Protein AF-A0A177ECD0-F1 (afdb_monomer)

Organism: NCBI:txid1805483

pLDDT: mean 87.91, std 12.84, range [39.56, 97.06]

Mean predicted aligned error: 5.06 Å

Radius of gyration: 12.38 Å; Cα contacts (8 Å, |Δi|>4): 102; chains: 1; bounding box: 32×22×32 Å

Structure (mmCIF, N/CA/C/O backbone):
data_AF-A0A177ECD0-F1
#
_entry.id   AF-A0A177ECD0-F1
#
loop_
_atom_site.group_PDB
_atom_site.id
_atom_site.type_symbol
_atom_site.label_atom_id
_atom_site.label_alt_id
_atom_site.label_comp_id
_atom_site.label_asym_id
_atom_site.label_entity_id
_atom_site.label_seq_id
_atom_site.pdbx_PDB_ins_code
_atom_site.Cartn_x
_atom_site.Cartn_y
_atom_site.Cartn_z
_atom_site.occupancy
_atom_site.B_iso_or_equiv
_atom_site.auth_seq_id
_atom_site.auth_comp_id
_atom_site.auth_asym_id
_atom_site.auth_atom_id
_atom_site.pdbx_PDB_model_num
ATOM 1 N N . MET A 1 1 ? 6.050 -12.463 -7.678 1.00 71.94 1 MET A N 1
ATOM 2 C CA . MET A 1 1 ? 6.713 -11.201 -8.083 1.00 71.94 1 MET A CA 1
ATOM 3 C C . MET A 1 1 ? 5.903 -9.962 -7.689 1.00 71.94 1 MET A C 1
ATOM 5 O O . MET A 1 1 ? 6.472 -9.092 -7.043 1.00 71.94 1 MET A O 1
ATOM 9 N N . LEU A 1 2 ? 4.581 -9.931 -7.903 1.00 79.69 2 LEU A N 1
ATOM 10 C CA . LEU A 1 2 ? 3.698 -8.806 -7.539 1.00 79.69 2 LEU A CA 1
ATOM 11 C C . LEU A 1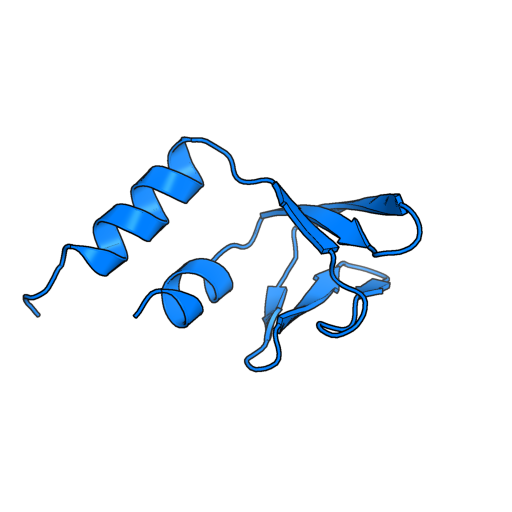 2 ? 3.759 -8.354 -6.063 1.00 79.69 2 LEU A C 1
ATOM 13 O O . LEU A 1 2 ? 3.988 -7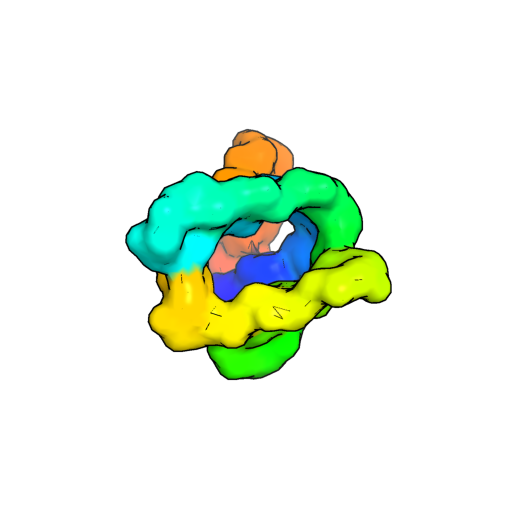.182 -5.784 1.00 79.69 2 LEU A O 1
ATOM 17 N N . ALA A 1 3 ? 3.654 -9.277 -5.099 1.00 84.75 3 ALA A N 1
ATOM 18 C CA . ALA A 1 3 ? 3.712 -8.930 -3.671 1.00 84.75 3 ALA A CA 1
ATOM 19 C C . ALA A 1 3 ? 5.048 -8.283 -3.247 1.00 84.75 3 ALA A C 1
ATOM 21 O O . ALA A 1 3 ? 5.093 -7.525 -2.285 1.00 84.75 3 ALA A O 1
ATOM 22 N N . LYS A 1 4 ? 6.156 -8.561 -3.953 1.00 87.62 4 LYS A N 1
ATOM 23 C CA . LYS A 1 4 ? 7.445 -7.890 -3.709 1.00 87.62 4 LYS A CA 1
ATOM 24 C C . LYS A 1 4 ? 7.416 -6.452 -4.233 1.00 87.62 4 LYS A C 1
ATOM 26 O O . LYS A 1 4 ? 7.914 -5.575 -3.540 1.00 87.62 4 LYS A O 1
ATOM 31 N N . ALA A 1 5 ? 6.826 -6.232 -5.408 1.00 89.06 5 ALA A N 1
ATOM 32 C CA . ALA A 1 5 ? 6.699 -4.910 -6.016 1.00 89.06 5 ALA A CA 1
ATOM 33 C C . ALA A 1 5 ? 5.772 -3.993 -5.203 1.00 89.06 5 ALA A C 1
ATOM 35 O O . ALA A 1 5 ? 6.155 -2.871 -4.896 1.00 89.06 5 ALA A O 1
ATOM 36 N N . ILE A 1 6 ? 4.622 -4.502 -4.746 1.00 90.00 6 ILE A N 1
ATOM 37 C CA . ILE A 1 6 ? 3.720 -3.758 -3.850 1.00 90.00 6 ILE A CA 1
ATOM 38 C C . ILE A 1 6 ? 4.441 -3.374 -2.552 1.00 90.00 6 ILE A C 1
ATOM 40 O O . ILE A 1 6 ? 4.354 -2.238 -2.105 1.00 90.00 6 ILE A O 1
ATOM 44 N N . ARG A 1 7 ? 5.223 -4.285 -1.958 1.00 91.94 7 ARG A N 1
ATOM 45 C CA . ARG A 1 7 ? 5.988 -3.974 -0.737 1.00 91.94 7 ARG A CA 1
ATOM 46 C C . ARG A 1 7 ? 7.125 -2.970 -0.931 1.00 91.94 7 ARG A C 1
ATOM 48 O O . ARG A 1 7 ? 7.662 -2.487 0.058 1.00 91.94 7 ARG A O 1
ATOM 55 N N . ALA A 1 8 ? 7.516 -2.687 -2.172 1.00 91.00 8 ALA A N 1
ATOM 56 C CA . ALA A 1 8 ? 8.528 -1.681 -2.477 1.00 91.00 8 ALA A CA 1
ATOM 57 C C . ALA A 1 8 ? 7.954 -0.254 -2.524 1.00 91.00 8 ALA A C 1
ATOM 59 O O . ALA A 1 8 ? 8.724 0.695 -2.663 1.00 91.00 8 ALA A O 1
ATOM 60 N N . LEU A 1 9 ? 6.630 -0.103 -2.418 1.00 90.50 9 LEU A N 1
ATOM 61 C CA . LEU A 1 9 ? 5.979 1.193 -2.276 1.00 90.50 9 LEU A CA 1
ATOM 62 C C . LEU A 1 9 ? 6.343 1.818 -0.928 1.00 90.50 9 LEU A C 1
ATOM 64 O O . LEU A 1 9 ? 6.323 1.145 0.105 1.00 90.50 9 LEU A O 1
ATOM 68 N N . THR A 1 10 ? 6.657 3.109 -0.949 1.00 90.75 10 THR A N 1
ATOM 69 C CA . THR A 1 10 ? 7.088 3.866 0.236 1.00 90.75 10 THR A CA 1
ATOM 70 C C . THR A 1 10 ? 6.187 5.050 0.557 1.00 90.75 10 THR A C 1
ATOM 72 O O . THR A 1 10 ? 6.351 5.670 1.604 1.00 90.75 10 THR A O 1
ATOM 75 N N . THR A 1 11 ? 5.245 5.381 -0.322 1.00 91.88 11 THR A N 1
ATOM 76 C CA . THR A 1 11 ? 4.268 6.454 -0.146 1.00 91.88 11 THR A CA 1
ATOM 77 C C . THR A 1 11 ? 2.950 6.051 -0.799 1.00 91.88 11 THR A C 1
ATOM 79 O O . THR A 1 11 ? 2.914 5.184 -1.673 1.00 91.88 11 THR A O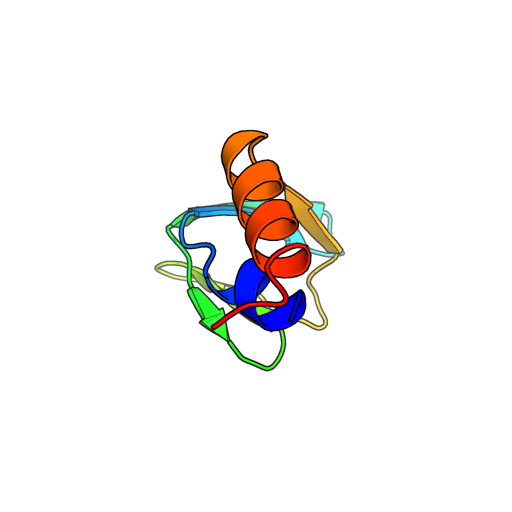 1
ATOM 82 N N . GLY A 1 12 ? 1.851 6.664 -0.367 1.00 91.06 12 GLY A N 1
ATOM 83 C CA . GLY A 1 12 ? 0.540 6.449 -0.973 1.00 91.06 12 GLY A CA 1
ATOM 84 C C . GLY A 1 12 ? -0.597 6.716 0.001 1.00 91.06 12 GLY A C 1
ATOM 85 O O . GLY A 1 12 ? -0.401 7.345 1.045 1.00 91.06 12 GLY A O 1
ATOM 86 N N . THR A 1 13 ? -1.786 6.230 -0.355 1.00 94.38 13 THR A N 1
ATOM 87 C CA . THR A 1 13 ? -2.973 6.293 0.507 1.00 94.38 13 THR A CA 1
ATOM 88 C C . THR A 1 13 ? -3.445 4.890 0.856 1.00 94.38 13 THR A C 1
ATOM 90 O O . THR A 1 13 ? -3.535 4.016 -0.008 1.00 94.38 13 THR A O 1
ATOM 93 N N . VAL A 1 14 ? -3.750 4.693 2.131 1.00 94.56 14 VAL A N 1
ATOM 94 C CA . VAL A 1 14 ? -4.208 3.442 2.729 1.00 94.56 14 VAL A CA 1
ATOM 95 C C . VAL A 1 14 ? -5.633 3.650 3.217 1.00 94.56 14 VAL A C 1
ATOM 97 O O . VAL A 1 14 ? -5.866 4.574 3.992 1.00 94.56 14 VAL A O 1
ATOM 100 N N . GLU A 1 15 ? -6.567 2.797 2.798 1.00 95.94 15 GLU A N 1
ATOM 101 C CA . GLU A 1 15 ? -7.913 2.750 3.379 1.00 95.94 15 GLU A CA 1
ATOM 102 C C . GLU A 1 15 ? -8.104 1.457 4.180 1.00 95.94 15 GLU A C 1
ATOM 104 O O . GLU A 1 15 ? -7.834 0.351 3.695 1.00 95.94 15 GLU A O 1
ATOM 109 N N . GLU A 1 16 ? -8.577 1.607 5.412 1.00 96.44 16 GLU A N 1
ATOM 110 C CA . GLU A 1 16 ? -8.984 0.516 6.293 1.00 96.44 16 GLU A CA 1
ATOM 111 C C . GLU A 1 16 ? -10.441 0.100 6.037 1.00 96.44 16 GLU A C 1
ATOM 113 O O . GLU A 1 16 ? -11.225 0.795 5.391 1.00 96.44 16 GLU A O 1
ATOM 118 N N . LYS A 1 17 ? -10.830 -1.078 6.529 1.00 96.88 17 LYS A N 1
ATOM 119 C CA . LYS A 1 17 ? -12.187 -1.624 6.351 1.00 96.88 17 LYS A CA 1
ATOM 120 C C . LYS A 1 17 ? -13.290 -0.768 6.971 1.00 96.88 17 LYS A C 1
ATOM 122 O O . LYS A 1 17 ? -14.428 -0.853 6.519 1.00 96.88 17 LYS A O 1
ATOM 127 N N . ASP A 1 18 ? -12.961 0.025 7.983 1.00 95.88 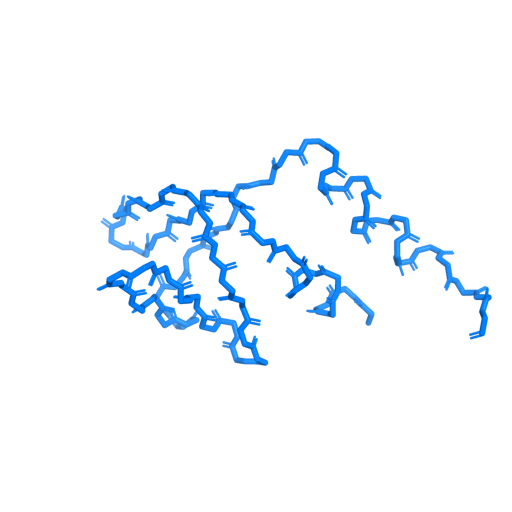18 ASP A N 1
ATOM 128 C CA . ASP A 1 18 ? -13.866 0.970 8.640 1.00 95.88 18 ASP A CA 1
ATOM 129 C C . ASP A 1 18 ? -14.014 2.301 7.872 1.00 95.88 18 ASP A C 1
ATOM 131 O O . ASP A 1 18 ? -14.811 3.150 8.263 1.00 95.88 18 ASP A O 1
ATOM 135 N N . GLY A 1 19 ? -13.280 2.477 6.766 1.00 95.56 19 GLY A N 1
ATOM 136 C CA . GLY A 1 19 ? -13.261 3.702 5.969 1.00 95.56 19 GLY A CA 1
ATOM 137 C C . GLY A 1 19 ? -12.217 4.728 6.418 1.00 95.56 19 GLY A C 1
ATOM 138 O O . GLY A 1 19 ? -12.089 5.768 5.769 1.00 95.56 19 GLY A O 1
ATOM 139 N N . THR A 1 20 ? -11.444 4.452 7.474 1.00 95.44 20 THR A N 1
ATOM 140 C CA . THR A 1 20 ? -10.340 5.316 7.904 1.00 95.44 20 THR A CA 1
ATOM 141 C C . THR A 1 20 ? -9.277 5.386 6.809 1.00 95.44 20 THR A C 1
ATOM 143 O O . THR A 1 20 ? -8.882 4.367 6.234 1.00 95.44 20 THR A O 1
ATOM 146 N N . ARG A 1 21 ? -8.799 6.601 6.513 1.00 95.69 21 ARG A N 1
ATOM 147 C CA . ARG A 1 21 ? -7.788 6.857 5.481 1.00 95.69 21 ARG A CA 1
ATOM 148 C C . ARG A 1 21 ? -6.518 7.438 6.072 1.00 95.69 21 ARG A C 1
ATOM 150 O O . ARG A 1 21 ? -6.563 8.420 6.807 1.00 95.69 21 ARG A O 1
ATOM 157 N N . HIS A 1 22 ? -5.385 6.883 5.657 1.00 93.69 22 HIS A N 1
ATOM 158 C CA . HIS A 1 22 ? -4.055 7.382 5.995 1.00 93.69 22 HIS A CA 1
ATOM 159 C C . HIS A 1 22 ? -3.303 7.723 4.716 1.00 93.69 22 HIS A C 1
ATOM 161 O O . HIS A 1 22 ? -3.241 6.904 3.801 1.00 93.69 22 HIS A O 1
ATOM 167 N N . GLN A 1 23 ? -2.709 8.911 4.653 1.00 92.94 23 GLN A N 1
ATOM 168 C CA . GLN A 1 23 ? -1.900 9.346 3.519 1.00 92.94 23 GLN A CA 1
ATOM 169 C C . GLN A 1 23 ? -0.501 9.718 3.992 1.00 92.94 23 GLN A C 1
ATOM 171 O O . GLN A 1 23 ? -0.340 10.388 5.011 1.00 92.94 23 GLN A O 1
ATOM 176 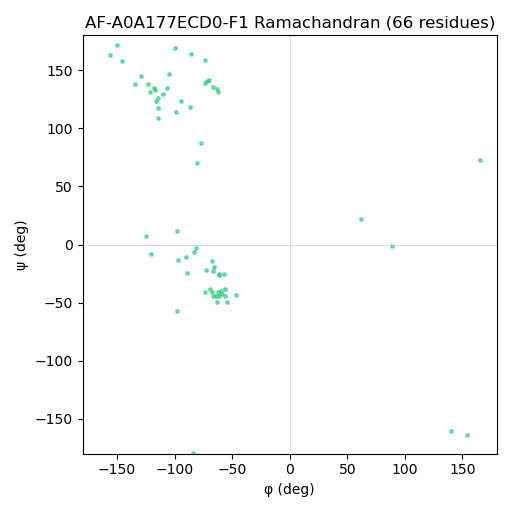N N . GLY A 1 24 ? 0.508 9.318 3.221 1.00 91.88 24 GLY A N 1
ATOM 177 C CA . GLY A 1 24 ? 1.880 9.747 3.449 1.00 91.88 24 GLY A CA 1
ATOM 178 C C . GLY A 1 24 ? 2.897 8.632 3.242 1.00 91.88 24 GLY A C 1
ATOM 179 O O . GLY A 1 24 ? 2.610 7.649 2.552 1.00 91.88 24 GLY A O 1
ATOM 180 N N . PRO A 1 25 ? 4.105 8.798 3.801 1.00 93.62 25 PRO A N 1
ATOM 181 C CA . PRO A 1 25 ? 5.134 7.779 3.741 1.00 93.62 25 PRO A CA 1
ATOM 182 C C . PRO A 1 25 ? 4.774 6.578 4.620 1.00 93.62 25 PRO A C 1
ATOM 184 O O . PRO A 1 25 ? 4.260 6.723 5.732 1.00 93.62 25 PRO A O 1
ATOM 187 N N . PHE A 1 26 ? 5.083 5.383 4.128 1.00 95.06 26 PHE A N 1
ATOM 188 C CA . PHE A 1 26 ? 4.859 4.136 4.840 1.00 95.06 26 PHE A CA 1
ATOM 189 C C . PHE A 1 26 ? 5.885 3.064 4.469 1.00 95.06 26 PHE A C 1
ATOM 191 O O . PHE A 1 26 ? 6.660 3.195 3.525 1.00 95.06 26 PHE A O 1
ATOM 198 N N . SER A 1 27 ? 5.859 1.957 5.206 1.00 95.88 27 SER A N 1
ATOM 199 C CA . SER A 1 27 ? 6.533 0.711 4.830 1.00 95.88 27 SER A CA 1
ATOM 200 C C . SER A 1 27 ? 5.565 -0.462 4.930 1.00 95.88 27 SER A C 1
ATOM 202 O O . SER A 1 27 ? 4.701 -0.468 5.808 1.00 95.88 27 SER A O 1
ATOM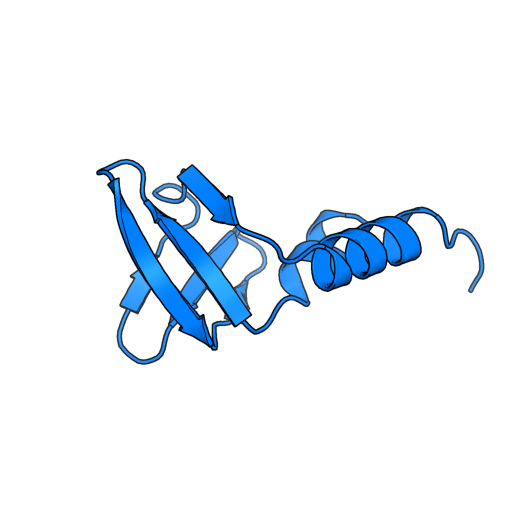 204 N N . ILE A 1 28 ? 5.702 -1.444 4.034 1.00 95.88 28 ILE A N 1
ATOM 205 C CA . ILE A 1 28 ? 4.820 -2.616 3.971 1.00 95.88 28 ILE A CA 1
ATOM 206 C C . ILE A 1 28 ? 5.618 -3.890 4.258 1.00 95.88 28 ILE A C 1
ATOM 208 O O . ILE A 1 28 ? 6.594 -4.204 3.571 1.00 95.88 28 ILE A O 1
ATOM 212 N N . ASP A 1 29 ? 5.194 -4.655 5.263 1.00 95.31 29 ASP A N 1
ATOM 213 C CA . ASP A 1 29 ? 5.852 -5.907 5.635 1.00 95.31 29 ASP A CA 1
ATOM 214 C C . ASP A 1 29 ? 5.381 -7.114 4.798 1.00 95.31 29 ASP A C 1
ATOM 216 O O . ASP A 1 29 ? 4.534 -7.026 3.905 1.00 95.31 29 ASP A O 1
ATOM 220 N N . ARG A 1 30 ? 5.928 -8.304 5.085 1.00 94.19 30 ARG A N 1
ATOM 221 C CA . ARG A 1 30 ? 5.570 -9.526 4.346 1.00 94.19 30 ARG A CA 1
ATOM 222 C C . ARG A 1 30 ? 4.124 -9.986 4.542 1.00 94.19 30 ARG A C 1
ATOM 224 O O . ARG A 1 30 ? 3.649 -10.758 3.715 1.00 94.19 30 ARG A O 1
ATOM 231 N N . LYS A 1 31 ? 3.464 -9.530 5.604 1.00 93.62 31 LYS A N 1
ATOM 232 C CA . LYS A 1 31 ? 2.074 -9.825 5.961 1.00 93.62 31 LYS A CA 1
ATOM 233 C C . LYS A 1 31 ? 1.119 -8.708 5.517 1.00 93.62 31 LYS A C 1
ATOM 235 O O . LYS A 1 31 ? -0.037 -8.724 5.926 1.00 93.62 31 LYS A O 1
ATOM 240 N N . MET A 1 32 ? 1.585 -7.764 4.691 1.00 93.12 32 MET A N 1
ATOM 241 C CA . MET A 1 32 ? 0.825 -6.589 4.253 1.00 93.12 32 MET A CA 1
ATOM 242 C C . MET A 1 32 ? 0.417 -5.655 5.401 1.00 93.12 32 MET A C 1
ATOM 244 O O . MET A 1 32 ? -0.520 -4.875 5.253 1.00 93.12 32 MET A O 1
ATOM 248 N N . ASN A 1 33 ? 1.115 -5.703 6.539 1.00 95.94 33 ASN A N 1
ATOM 249 C CA . ASN A 1 33 ? 0.977 -4.657 7.545 1.00 95.94 33 ASN A CA 1
ATOM 250 C C . ASN A 1 33 ? 1.679 -3.397 7.047 1.00 95.94 33 ASN A C 1
ATOM 252 O O . ASN A 1 33 ? 2.786 -3.477 6.507 1.00 95.94 33 ASN A O 1
ATOM 256 N N . ILE A 1 34 ? 1.050 -2.249 7.267 1.00 96.44 34 ILE A N 1
ATOM 257 C CA . ILE A 1 34 ? 1.533 -0.954 6.808 1.00 96.44 34 ILE A CA 1
ATOM 258 C C . ILE A 1 34 ? 1.879 -0.106 8.021 1.00 96.44 34 ILE A C 1
ATOM 260 O O . ILE A 1 34 ? 1.018 0.209 8.844 1.00 96.44 34 ILE A O 1
ATOM 264 N N . LYS A 1 35 ? 3.155 0.257 8.136 1.00 97.06 35 LYS A N 1
ATOM 265 C CA . LYS A 1 35 ? 3.650 1.135 9.192 1.00 97.06 35 LYS A CA 1
ATOM 266 C C . LYS A 1 35 ? 3.782 2.553 8.649 1.00 97.06 35 LYS A C 1
ATOM 268 O O . LYS A 1 35 ? 4.629 2.800 7.791 1.00 97.06 35 LYS A O 1
ATOM 273 N N . LEU A 1 36 ? 2.962 3.451 9.180 1.00 93.38 36 LEU A N 1
ATOM 274 C CA . LEU A 1 36 ? 3.065 4.904 9.044 1.00 93.38 36 LEU A CA 1
ATOM 275 C C . LEU A 1 36 ? 3.716 5.478 10.319 1.00 93.38 36 LEU A C 1
ATOM 277 O O . LEU A 1 36 ? 3.857 4.756 11.307 1.00 93.38 36 LEU A O 1
ATOM 281 N N . SER A 1 37 ? 4.112 6.757 10.329 1.00 88.44 37 SER A N 1
ATOM 282 C CA . SER A 1 37 ? 4.908 7.361 11.421 1.00 88.44 37 SER A CA 1
ATOM 283 C C . SER A 1 37 ? 4.405 7.048 12.838 1.00 88.44 37 SER A C 1
ATOM 285 O O . SER A 1 37 ? 5.206 6.702 13.703 1.00 88.44 37 SER A O 1
ATOM 287 N N . HIS A 1 38 ? 3.089 7.108 13.065 1.00 88.19 38 HIS A N 1
ATOM 288 C CA . HIS A 1 38 ? 2.474 6.854 14.376 1.00 88.19 38 HIS A CA 1
ATOM 289 C C . HIS A 1 38 ? 1.388 5.768 14.353 1.00 88.19 38 HIS A C 1
ATOM 291 O O . HIS A 1 38 ? 0.740 5.535 15.369 1.00 88.19 38 HIS A O 1
ATOM 297 N N . THR A 1 39 ? 1.209 5.078 13.223 1.00 92.75 39 THR A N 1
ATOM 298 C CA . THR A 1 39 ? 0.093 4.143 13.024 1.00 92.75 39 THR A CA 1
ATOM 299 C C . THR A 1 39 ? 0.578 2.846 12.400 1.00 92.75 39 THR A C 1
ATOM 301 O O . THR A 1 39 ? 1.381 2.846 11.467 1.00 92.75 39 THR A O 1
ATOM 304 N N . LEU A 1 40 ? 0.055 1.725 12.893 1.00 95.38 40 LEU A N 1
ATOM 305 C CA . LEU A 1 40 ? 0.220 0.417 12.274 1.00 95.38 40 LEU A CA 1
ATOM 306 C C . LEU A 1 40 ? -1.137 -0.078 11.782 1.00 95.38 40 LEU A C 1
ATOM 308 O O . LEU A 1 40 ? -1.972 -0.493 12.584 1.00 95.38 40 LEU A O 1
ATOM 312 N N . VAL A 1 41 ? -1.319 -0.101 10.466 1.00 96.44 41 VAL A N 1
ATOM 313 C CA . VAL A 1 41 ? -2.479 -0.730 9.836 1.00 96.44 41 VAL A CA 1
ATOM 314 C C . VAL A 1 41 ? -2.162 -2.206 9.635 1.00 96.44 41 VAL A C 1
ATOM 316 O O . VAL A 1 41 ? -1.212 -2.566 8.934 1.00 96.44 41 VAL A O 1
ATOM 319 N N . LYS A 1 42 ? -2.937 -3.092 10.265 1.00 96.38 42 LYS A N 1
ATOM 320 C CA . LYS A 1 42 ? -2.770 -4.538 10.068 1.00 96.38 42 LYS A CA 1
ATOM 321 C C . LYS A 1 42 ? -3.259 -4.925 8.675 1.00 96.38 42 LYS A C 1
ATOM 323 O O . LYS A 1 42 ? -4.327 -4.484 8.263 1.00 96.38 42 LYS A O 1
ATOM 328 N N . GLY A 1 43 ? -2.564 -5.838 7.998 1.00 94.44 43 GLY A N 1
ATOM 329 C CA . GLY A 1 43 ? -2.979 -6.321 6.673 1.00 94.44 43 GLY A CA 1
ATOM 330 C C . GLY A 1 43 ? -4.390 -6.926 6.659 1.00 94.44 43 GLY A C 1
ATOM 331 O O . GLY A 1 43 ? -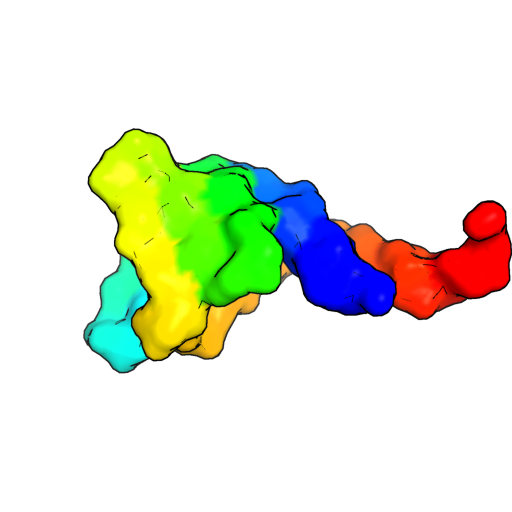5.081 -6.878 5.650 1.00 94.44 43 GLY A O 1
ATOM 332 N N . THR A 1 44 ? -4.871 -7.428 7.801 1.00 96.38 44 THR A N 1
ATOM 333 C CA . THR A 1 44 ? -6.247 -7.923 7.968 1.00 96.38 44 THR A CA 1
ATOM 334 C C . THR A 1 44 ? -7.308 -6.819 8.021 1.00 96.38 44 THR A C 1
ATOM 336 O O . THR A 1 44 ? -8.480 -7.113 7.785 1.00 96.38 44 THR A O 1
ATOM 339 N N . GLN A 1 45 ? -6.922 -5.588 8.368 1.00 96.31 45 GLN A N 1
ATOM 340 C CA . GLN A 1 45 ? -7.783 -4.398 8.397 1.00 96.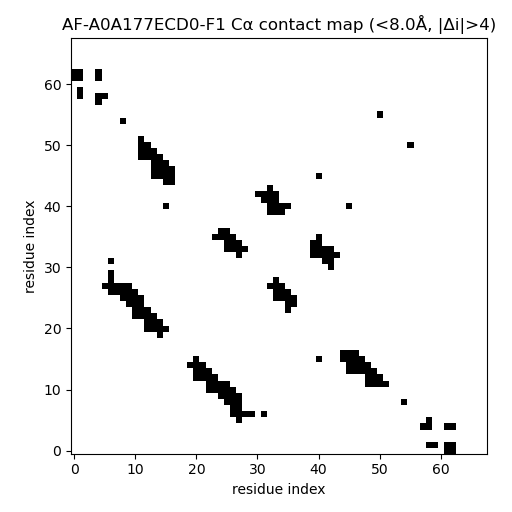31 45 GLN A CA 1
ATOM 341 C C . GLN A 1 45 ? -7.654 -3.549 7.131 1.00 96.31 45 GLN A C 1
ATOM 343 O O . GLN A 1 45 ? -8.509 -2.708 6.875 1.00 96.31 45 GLN A O 1
ATOM 348 N N . LEU A 1 46 ? -6.636 -3.807 6.309 1.00 94.56 46 LEU A N 1
ATOM 349 C CA . LEU A 1 46 ? -6.470 -3.166 5.014 1.00 94.56 46 LEU A CA 1
ATOM 350 C C . LEU A 1 46 ? -7.648 -3.502 4.090 1.00 94.56 46 LEU A C 1
ATOM 352 O O . LEU A 1 46 ? -8.009 -4.672 3.925 1.00 94.56 46 LEU A O 1
ATOM 356 N N . ARG A 1 47 ? -8.218 -2.473 3.462 1.00 95.94 47 ARG A N 1
ATOM 357 C CA . ARG A 1 47 ? -9.226 -2.614 2.410 1.00 95.94 47 ARG A CA 1
ATOM 358 C C . ARG A 1 47 ? -8.589 -2.491 1.031 1.00 95.94 47 ARG A C 1
ATOM 360 O O . ARG A 1 47 ? -8.687 -3.422 0.238 1.00 95.94 47 ARG A O 1
ATOM 367 N N . TYR A 1 48 ? -7.918 -1.373 0.758 1.00 94.25 48 TYR A N 1
ATOM 368 C CA . TYR A 1 48 ? -7.152 -1.164 -0.472 1.00 94.25 48 TYR A CA 1
ATOM 369 C C . TYR A 1 48 ? -6.054 -0.107 -0.303 1.00 94.25 48 TYR A C 1
ATOM 371 O O . TYR A 1 48 ? -6.049 0.689 0.637 1.00 94.25 48 TYR A O 1
ATOM 379 N N . LEU A 1 49 ? -5.116 -0.129 -1.249 1.00 92.38 49 LEU A N 1
ATOM 380 C CA . LEU A 1 49 ? -4.076 0.874 -1.454 1.00 92.38 49 LEU A CA 1
ATOM 381 C C . LEU A 1 49 ? -4.426 1.683 -2.700 1.00 92.38 49 LEU A C 1
ATOM 383 O O . LEU A 1 49 ? -4.764 1.099 -3.729 1.00 92.38 49 LEU A O 1
ATOM 387 N N . VAL A 1 50 ? -4.306 3.004 -2.622 1.00 90.69 50 VAL A N 1
ATOM 388 C CA . VAL A 1 50 ? -4.391 3.869 -3.802 1.00 90.69 50 VAL A CA 1
ATOM 389 C C . VAL A 1 50 ? -2.981 4.117 -4.311 1.00 90.69 50 VAL A C 1
ATOM 391 O O . VAL A 1 50 ? -2.116 4.584 -3.565 1.00 90.69 50 VAL A O 1
ATOM 394 N N . LEU A 1 51 ? -2.767 3.786 -5.579 1.00 87.00 51 LEU A N 1
ATOM 395 C CA . LEU A 1 51 ? -1.493 3.924 -6.270 1.00 87.00 51 LEU A CA 1
ATOM 396 C C . LEU A 1 51 ? -1.552 5.120 -7.211 1.00 87.00 51 LEU A C 1
ATOM 398 O O . LEU A 1 51 ? -2.601 5.396 -7.791 1.00 87.00 51 LEU A O 1
ATOM 402 N N . SER A 1 52 ? -0.423 5.802 -7.381 1.00 88.81 52 SER A N 1
ATOM 403 C CA . SER A 1 52 ? -0.263 6.696 -8.523 1.00 88.81 52 SER A CA 1
ATOM 404 C C . SER A 1 52 ? -0.072 5.880 -9.804 1.00 88.81 52 SER A C 1
ATOM 406 O O . SER A 1 52 ? 0.380 4.732 -9.748 1.00 88.81 52 SER A O 1
ATOM 408 N N . ASP A 1 53 ? -0.339 6.481 -10.964 1.00 90.12 53 ASP A N 1
ATOM 409 C CA . ASP A 1 53 ? -0.092 5.826 -12.256 1.00 90.12 53 ASP A CA 1
ATOM 410 C C . ASP A 1 53 ? 1.373 5.379 -12.386 1.00 90.12 53 ASP A C 1
ATOM 412 O O . ASP A 1 53 ? 1.653 4.262 -12.812 1.00 90.12 53 ASP A O 1
ATOM 416 N N . LYS A 1 54 ? 2.314 6.195 -11.890 1.00 88.88 54 LYS A N 1
ATOM 417 C CA . LYS A 1 54 ? 3.750 5.873 -11.865 1.00 88.88 54 LYS A CA 1
ATOM 418 C C . LYS A 1 54 ? 4.069 4.641 -11.017 1.00 88.88 54 LYS A C 1
ATOM 420 O O . LYS A 1 54 ? 4.911 3.826 -11.393 1.00 88.88 54 LYS A O 1
ATOM 425 N N . ASP A 1 55 ? 3.422 4.498 -9.863 1.00 89.44 55 ASP A N 1
ATOM 426 C CA . ASP A 1 55 ? 3.613 3.334 -8.994 1.00 89.44 55 ASP A CA 1
ATOM 427 C C . ASP A 1 55 ? 3.025 2.071 -9.620 1.00 89.44 55 ASP A C 1
ATOM 429 O O . ASP A 1 55 ? 3.629 0.997 -9.538 1.00 89.44 55 ASP A O 1
ATOM 433 N N . LEU A 1 56 ? 1.875 2.201 -10.287 1.00 88.75 56 LEU A N 1
ATOM 434 C CA . LEU A 1 56 ? 1.256 1.112 -11.029 1.00 88.75 56 LEU A CA 1
ATOM 435 C C . LEU A 1 56 ? 2.154 0.653 -12.185 1.00 88.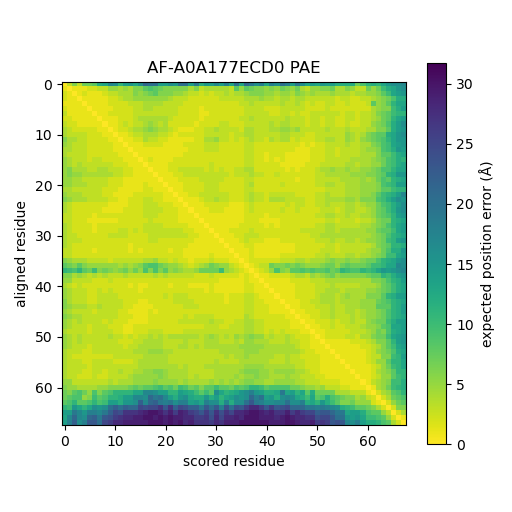75 56 LEU A C 1
ATOM 437 O O . LEU A 1 56 ? 2.449 -0.538 -12.281 1.00 88.75 56 LEU A O 1
ATOM 441 N N . GLU A 1 57 ? 2.653 1.577 -13.009 1.00 89.06 57 GLU A N 1
ATOM 442 C CA . GLU A 1 57 ? 3.603 1.286 -14.091 1.00 89.06 57 GLU A CA 1
ATOM 443 C C . GLU A 1 57 ? 4.855 0.580 -13.567 1.00 89.06 57 GLU A C 1
ATOM 445 O O . GLU A 1 57 ? 5.283 -0.430 -14.127 1.00 89.06 57 GLU A O 1
ATOM 450 N N . ARG A 1 58 ? 5.413 1.050 -12.445 1.00 86.69 58 ARG A N 1
ATOM 451 C CA . ARG A 1 58 ? 6.563 0.412 -11.796 1.00 86.69 58 ARG A CA 1
ATOM 452 C C . ARG A 1 58 ? 6.246 -1.016 -11.351 1.00 86.69 58 ARG A C 1
ATOM 454 O O . ARG A 1 58 ? 7.057 -1.920 -11.564 1.00 86.69 58 ARG A O 1
ATOM 461 N N . ILE A 1 59 ? 5.084 -1.236 -10.738 1.00 86.94 59 ILE A N 1
ATOM 462 C CA . ILE A 1 59 ? 4.653 -2.564 -10.286 1.00 86.94 59 ILE A CA 1
ATOM 463 C C . ILE A 1 59 ? 4.463 -3.514 -11.471 1.00 86.94 59 ILE A C 1
ATOM 465 O O . ILE A 1 59 ? 4.928 -4.658 -11.416 1.00 86.94 59 ILE A O 1
ATOM 469 N N . LEU A 1 60 ? 3.818 -3.048 -12.541 1.00 85.00 60 LEU A N 1
ATOM 470 C CA . LEU A 1 60 ? 3.587 -3.827 -13.756 1.00 85.00 60 LEU A CA 1
ATOM 471 C C . LEU A 1 60 ? 4.904 -4.120 -14.490 1.00 85.00 60 LEU A C 1
ATOM 473 O O . LEU A 1 60 ? 5.137 -5.260 -14.891 1.00 85.00 60 LEU A O 1
ATOM 477 N N . GLY A 1 61 ? 5.815 -3.147 -14.565 1.00 81.38 61 GLY A N 1
ATOM 478 C CA . GLY A 1 61 ? 7.162 -3.321 -15.113 1.00 81.38 61 GLY A CA 1
ATOM 479 C C . GLY A 1 61 ? 7.977 -4.378 -14.360 1.00 81.38 61 GLY A C 1
ATOM 480 O O . GLY A 1 61 ? 8.622 -5.221 -14.980 1.00 81.38 61 GLY A O 1
ATOM 481 N N . CYS A 1 62 ? 7.874 -4.427 -13.026 1.00 68.31 62 CYS A N 1
ATOM 482 C CA . CYS A 1 62 ? 8.481 -5.492 -12.219 1.00 68.31 62 CYS A CA 1
ATOM 483 C C . CYS A 1 62 ? 7.857 -6.881 -12.439 1.00 68.31 62 CYS A C 1
ATOM 485 O O . CYS A 1 62 ? 8.494 -7.881 -12.110 1.00 68.31 62 CYS A O 1
ATOM 487 N N . CYS A 1 63 ? 6.617 -6.968 -12.926 1.00 62.41 63 CYS A N 1
ATOM 488 C CA . CYS A 1 63 ? 5.949 -8.245 -13.195 1.00 62.41 63 CYS A CA 1
ATOM 489 C C . CYS A 1 63 ? 6.204 -8.757 -14.619 1.00 62.41 63 CYS A C 1
ATOM 491 O O . CYS A 1 63 ? 6.163 -9.966 -14.827 1.00 62.41 63 CYS A O 1
ATOM 493 N N . ASN A 1 64 ? 6.519 -7.860 -15.556 1.00 60.47 64 ASN A N 1
ATOM 494 C CA . ASN A 1 64 ? 6.836 -8.197 -16.947 1.00 60.47 64 ASN A CA 1
ATOM 495 C C . ASN A 1 64 ? 8.335 -8.456 -17.190 1.00 60.47 64 ASN A C 1
ATOM 497 O O . ASN A 1 64 ? 8.706 -8.979 -18.236 1.00 60.47 64 ASN A O 1
ATOM 501 N N . GLY A 1 65 ? 9.200 -8.144 -16.221 1.00 50.69 65 GLY A N 1
ATOM 502 C CA . GLY A 1 65 ? 10.623 -8.482 -16.247 1.00 50.69 65 GLY A CA 1
ATOM 503 C C . GLY A 1 65 ? 10.911 -9.928 -15.834 1.00 50.69 65 GLY A C 1
ATOM 504 O O . GLY A 1 65 ? 11.483 -10.161 -14.772 1.00 50.69 65 GLY A O 1
ATOM 505 N N . ALA A 1 66 ? 10.547 -10.904 -16.669 1.00 47.12 66 ALA A N 1
ATOM 506 C CA . ALA A 1 66 ? 11.217 -12.204 -16.674 1.00 47.12 66 ALA A CA 1
ATOM 507 C C . ALA A 1 66 ? 12.562 -12.039 -17.409 1.00 47.12 66 ALA A C 1
ATOM 509 O O . ALA A 1 66 ? 12.631 -12.186 -18.624 1.00 47.12 66 ALA A O 1
ATOM 510 N N . GLY A 1 67 ? 13.615 -11.650 -16.685 1.00 46.03 67 GLY A N 1
ATOM 511 C CA . GLY A 1 67 ? 14.948 -11.471 -17.264 1.00 46.03 67 GLY A CA 1
ATOM 512 C C . GLY A 1 67 ? 15.906 -10.686 -16.374 1.00 46.03 67 GLY A C 1
ATOM 513 O O . GLY A 1 67 ? 16.193 -9.526 -16.656 1.00 46.03 67 GLY A O 1
ATOM 514 N N . SER A 1 68 ? 16.374 -11.309 -15.292 1.00 39.56 68 SER A N 1
ATOM 515 C CA . SER A 1 68 ? 17.677 -11.086 -14.636 1.00 39.56 68 SER A CA 1
ATOM 516 C C . SER A 1 68 ? 17.940 -12.251 -13.690 1.00 39.56 68 SER A C 1
ATOM 518 O O . SER A 1 68 ? 17.057 -12.507 -12.838 1.00 39.56 68 SER A O 1
#

Sequence (68 aa):
MLAKAIRALTTGTVEEKDGTRHQGPFSIDRKMNIKLSHTLVKGTQLRYLVLSDKDLERILGCCNGAGS

Secondary structure (DSSP, 8-state):
-HHHHHTT--EEEEEETTS-EEEEE-EE-TT--EE-SS-EE-TTTEEEEE--HHHHHHHHHHHH----

Nearest PDB structures (foldseek):
  8bvj-assembly1_Y  TM=6.990E-01  e=3.566E-01  Pseudomonas aeruginosa
  8bvj-assembly1_L  TM=6.614E-01  e=3.140E-01  Pseudomonas aeruginosa
  7uwy-assembly1_A  TM=6.302E-01  e=4.051E-01  synthetic construct
  7ur7-assembly1_A  TM=5.747E-01  e=5.226E-01  synthetic construct
  5ja2-assembly1_B  TM=2.967E-01  e=5.513E+00  Pseudomonas aeruginosa PAO1

Solvent-accessible surface area (backbone atoms only — not comparable to full-atom values): 3988 Å² total; per-residue (Å²): 103,57,74,60,42,61,39,67,47,48,61,44,37,41,32,33,72,89,66,54,74,48,76,47,61,39,44,40,50,97,72,54,28,36,41,37,97,91,45,76,48,46,36,89,44,53,64,52,73,54,72,54,71,69,54,48,52,51,36,51,52,59,60,70,59,86,77,131

Foldseek 3Di:
DLLVLVQVDQFFWWAFPVRDIDGTGWGQDPQRWIDDPPDIRGNVRTDDTDDDPVSVVSSVVVVPPPDD